Protein AF-A0A4D4N7T6-F1 (afdb_monomer_lite)

Secondary structure (DSSP, 8-state):
-TTGGGSS--------TTSSPPHHHHHHHHTTPPP---SS-PPPP-------GGGTT-HHHHHHHHHHHHHT--TT----

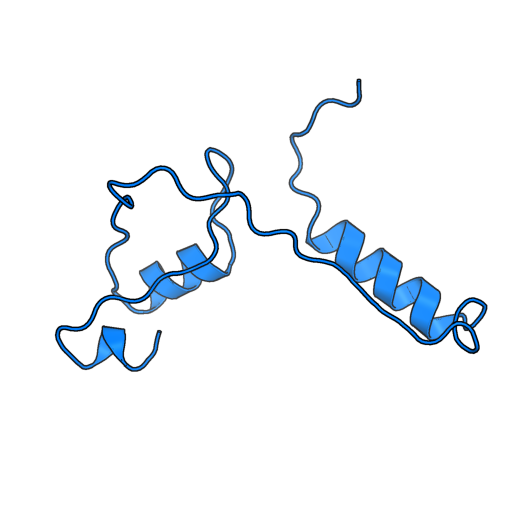Sequence (80 aa):
MTLATRSDVVCLVPAAPPAPPLPLTDDAIALGLFLLDIPLELPPLTIGMAWHPRHTADGAHHWLRNAIRRTLRTPGSPTT

Radius of gyration: 16.8 Å; chains: 1; bounding box: 33×32×44 Å

pLDDT: mean 83.91, std 15.12, range [38.31, 97.56]

Organism: Streptomyces avermitilis (NCBI:txid33903)

Foldseek 3Di:
DVVVLPDVDDDDDDDDPPDDDDPRNVVCVVSVHDDDDDPDDDDDDDDDDDDDPVCVPPPVVVVVVVVVVVVPDDPDDDDD

Structure (mmCIF, N/CA/C/O backbone):
data_AF-A0A4D4N7T6-F1
#
_entry.id   AF-A0A4D4N7T6-F1
#
loop_
_atom_site.group_PDB
_atom_site.id
_atom_site.type_symbol
_atom_site.label_atom_id
_atom_site.label_alt_id
_atom_site.label_comp_id
_atom_site.label_asym_id
_atom_site.label_entity_id
_atom_site.label_seq_id
_atom_site.pdbx_PDB_ins_code
_atom_site.Cartn_x
_atom_site.Cartn_y
_atom_site.Cartn_z
_atom_site.occupancy
_atom_site.B_iso_or_equiv
_atom_site.auth_seq_id
_atom_site.auth_comp_id
_atom_site.auth_asym_id
_atom_site.auth_atom_id
_atom_site.pdbx_PDB_model_num
ATOM 1 N N . MET A 1 1 ? 0.631 -8.835 8.798 1.00 83.56 1 MET A N 1
ATOM 2 C CA . MET A 1 1 ? -0.650 -8.847 9.542 1.00 83.56 1 MET A CA 1
ATOM 3 C C . MET A 1 1 ? -0.853 -10.105 10.388 1.00 83.56 1 MET A C 1
ATOM 5 O O . MET A 1 1 ? -1.552 -10.021 11.382 1.00 83.56 1 MET A O 1
ATOM 9 N N . THR A 1 2 ? -0.189 -11.234 10.097 1.00 88.00 2 THR A N 1
ATOM 10 C CA . THR A 1 2 ? -0.315 -12.499 10.857 1.00 88.00 2 THR A CA 1
ATOM 11 C C . THR A 1 2 ? -0.109 -12.377 12.371 1.00 88.00 2 THR A C 1
ATOM 13 O O . THR A 1 2 ? -0.755 -13.085 13.139 1.00 88.00 2 THR A O 1
ATOM 16 N N . LEU A 1 3 ? 0.776 -11.482 12.821 1.00 92.19 3 LEU A N 1
ATOM 17 C CA . LEU A 1 3 ? 0.959 -11.252 14.254 1.00 92.19 3 LEU A CA 1
ATOM 18 C C . LEU A 1 3 ? -0.293 -10.604 14.866 1.00 92.19 3 LEU A C 1
ATOM 20 O O . LEU A 1 3 ? -0.847 -11.164 15.800 1.00 92.19 3 LEU A O 1
ATOM 24 N N . ALA A 1 4 ? -0.798 -9.522 14.262 1.00 94.12 4 ALA A N 1
ATOM 25 C CA . ALA A 1 4 ? -2.029 -8.845 14.684 1.00 94.12 4 ALA A CA 1
ATOM 26 C C . ALA A 1 4 ? -3.262 -9.769 14.664 1.00 94.12 4 ALA A C 1
ATOM 28 O O . ALA A 1 4 ? -4.139 -9.641 15.500 1.00 94.12 4 ALA A O 1
ATOM 29 N N . THR A 1 5 ? -3.322 -10.754 13.758 1.00 94.75 5 THR A N 1
ATOM 30 C CA . THR A 1 5 ? -4.431 -11.735 13.737 1.00 94.75 5 THR A CA 1
ATOM 31 C C . THR A 1 5 ? -4.397 -12.749 14.879 1.00 94.75 5 THR A C 1
ATOM 33 O O . THR A 1 5 ? -5.345 -13.510 15.049 1.00 94.75 5 THR A O 1
ATOM 36 N N . ARG A 1 6 ? -3.281 -12.854 15.607 1.00 94.88 6 ARG A N 1
ATOM 37 C CA . ARG A 1 6 ? -3.050 -13.912 16.605 1.00 94.88 6 ARG A CA 1
ATOM 38 C C . ARG A 1 6 ? -2.624 -13.364 17.966 1.00 94.88 6 ARG A C 1
ATOM 40 O O . ARG A 1 6 ? -2.182 -14.142 18.809 1.00 94.88 6 ARG A O 1
ATOM 47 N N . SER A 1 7 ? -2.709 -12.055 18.166 1.00 95.31 7 SER A N 1
ATOM 48 C CA . SER A 1 7 ? -2.362 -11.385 19.416 1.00 95.31 7 SER A CA 1
ATOM 49 C C . SER A 1 7 ? -3.039 -10.018 19.506 1.00 95.31 7 SER A C 1
ATOM 51 O O . SER A 1 7 ? -3.715 -9.591 18.576 1.00 95.31 7 SER A O 1
ATOM 53 N N . ASP A 1 8 ? -2.803 -9.311 20.608 1.00 94.81 8 ASP A N 1
ATOM 54 C CA . ASP A 1 8 ? -3.400 -7.999 20.885 1.00 94.81 8 ASP A CA 1
ATOM 55 C C . ASP A 1 8 ? -2.581 -6.825 20.316 1.00 94.81 8 ASP A C 1
ATOM 57 O O . ASP A 1 8 ? -2.643 -5.701 20.814 1.00 94.81 8 ASP A O 1
ATOM 61 N N . VAL A 1 9 ? -1.752 -7.072 19.297 1.00 95.12 9 VAL A N 1
ATOM 62 C CA . VAL A 1 9 ? -0.929 -6.021 18.684 1.00 95.12 9 VAL A CA 1
ATOM 63 C C . VAL A 1 9 ? -1.646 -5.370 17.510 1.00 95.12 9 VAL A C 1
ATOM 65 O O . VAL A 1 9 ? -2.327 -6.025 16.724 1.00 95.12 9 VAL A O 1
ATOM 68 N N . VAL A 1 10 ? -1.394 -4.079 17.323 1.00 93.19 10 VAL A N 1
ATOM 69 C CA . VAL A 1 10 ? -1.775 -3.343 16.114 1.00 93.19 10 VAL A CA 1
ATOM 70 C C . VAL A 1 10 ? -0.575 -3.217 15.177 1.00 93.19 10 VAL A C 1
ATOM 72 O O . VAL A 1 10 ? 0.572 -3.152 15.624 1.00 93.19 10 VAL A O 1
ATOM 75 N N . CYS A 1 11 ? -0.813 -3.178 13.865 1.00 90.81 11 CYS A N 1
ATOM 76 C CA . CYS A 1 11 ? 0.230 -2.902 12.879 1.00 90.81 11 CYS A CA 1
ATOM 77 C C . CYS A 1 11 ? -0.221 -1.848 11.872 1.00 90.81 11 CYS A C 1
ATOM 79 O O . CYS A 1 11 ? -1.382 -1.817 11.472 1.00 90.81 11 CYS A O 1
ATOM 81 N N . LEU A 1 12 ? 0.723 -1.025 11.422 1.00 89.38 12 LEU A N 1
ATOM 82 C CA . LEU A 1 12 ? 0.490 -0.060 10.355 1.00 89.38 12 LEU A CA 1
ATOM 83 C C . LEU A 1 12 ? 0.430 -0.778 9.005 1.00 89.38 12 LEU A C 1
ATOM 85 O O . LEU A 1 12 ? 1.267 -1.636 8.712 1.00 89.38 12 LEU A O 1
ATOM 89 N N . VAL A 1 13 ? -0.537 -0.394 8.176 1.00 86.94 13 VAL A N 1
ATOM 90 C CA . VAL A 1 13 ? -0.651 -0.839 6.785 1.00 86.94 13 VAL A CA 1
ATOM 91 C C . VAL A 1 13 ? -0.721 0.380 5.866 1.00 86.94 13 VAL A C 1
ATOM 93 O O . VAL A 1 13 ? -1.351 1.374 6.231 1.00 86.94 13 VAL A O 1
ATOM 96 N N . PRO A 1 14 ? -0.080 0.348 4.684 1.00 84.62 14 PRO A N 1
ATOM 97 C CA . PRO A 1 14 ? -0.285 1.378 3.675 1.00 84.62 14 PRO A CA 1
ATOM 98 C C . PRO A 1 14 ? -1.768 1.482 3.293 1.00 84.62 14 PRO A C 1
ATOM 100 O O . PRO A 1 14 ? -2.376 0.490 2.892 1.00 84.62 14 PRO A O 1
ATOM 103 N N . ALA A 1 15 ? -2.323 2.687 3.396 1.00 79.44 15 ALA A N 1
ATOM 104 C CA . ALA A 1 15 ? -3.693 3.020 3.019 1.00 79.44 15 ALA A CA 1
ATOM 105 C C . ALA A 1 15 ? -3.693 4.243 2.087 1.00 79.44 15 ALA A C 1
ATOM 107 O O . ALA A 1 15 ? -2.814 5.099 2.194 1.00 79.44 15 ALA A O 1
ATOM 108 N N . ALA A 1 16 ? -4.668 4.331 1.178 1.00 70.06 16 ALA A N 1
ATOM 109 C CA . ALA A 1 16 ? -4.870 5.486 0.302 1.00 70.06 16 ALA A CA 1
ATOM 110 C C . ALA A 1 16 ? -6.199 6.185 0.658 1.00 70.06 16 ALA A C 1
ATOM 112 O O . ALA A 1 16 ? -7.261 5.693 0.280 1.00 70.06 16 ALA A O 1
ATOM 113 N N . PRO A 1 17 ? -6.185 7.318 1.380 1.00 63.22 17 PRO A N 1
ATOM 114 C CA . PRO A 1 17 ? -7.40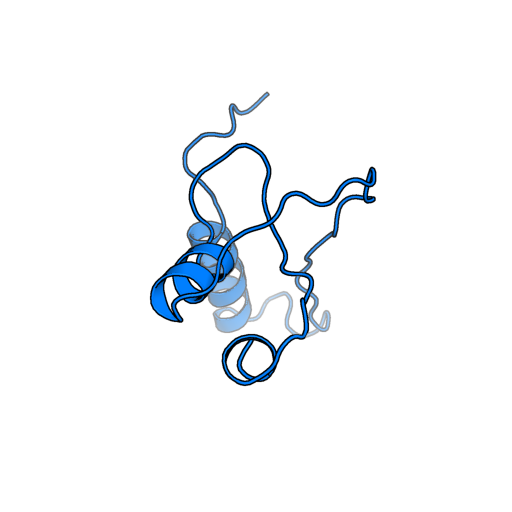0 8.090 1.647 1.00 63.22 17 PRO A CA 1
ATOM 115 C C . PRO A 1 17 ? -7.755 9.046 0.481 1.00 63.22 17 PRO A C 1
ATOM 117 O O . PRO A 1 17 ? -6.843 9.690 -0.042 1.00 63.22 17 PRO A O 1
ATOM 120 N N . PRO A 1 18 ? -9.041 9.242 0.096 1.00 59.56 18 PRO A N 1
ATOM 121 C CA . PRO A 1 18 ? -10.234 8.428 0.327 1.00 59.56 18 PRO A CA 1
ATOM 122 C C . PRO A 1 18 ? -10.664 7.776 -1.007 1.00 59.56 18 PRO A C 1
ATOM 124 O O . PRO A 1 18 ? -11.513 8.298 -1.726 1.00 59.56 18 PRO A O 1
ATOM 127 N N . ALA A 1 19 ? -10.034 6.677 -1.410 1.00 54.75 19 ALA A N 1
ATOM 128 C CA . ALA A 1 19 ? -10.386 5.957 -2.640 1.00 54.75 19 ALA A CA 1
ATOM 129 C C . ALA A 1 19 ? -10.131 4.446 -2.430 1.00 54.75 19 ALA A C 1
ATOM 131 O O . ALA A 1 19 ? -9.448 4.112 -1.471 1.00 54.75 19 ALA A O 1
ATOM 132 N N . PRO A 1 20 ? -10.712 3.565 -3.272 1.00 56.53 20 PRO A N 1
ATOM 133 C CA . PRO A 1 20 ? -11.273 2.231 -2.971 1.00 56.53 20 PRO A CA 1
ATOM 134 C C . PRO A 1 20 ? -10.360 1.283 -2.179 1.00 56.53 20 PRO A C 1
ATOM 136 O O . PRO A 1 20 ? -9.155 1.520 -2.115 1.00 56.53 20 PRO A O 1
ATOM 139 N N . PRO A 1 21 ? -10.906 0.182 -1.617 1.00 59.06 21 PRO A N 1
ATOM 140 C CA . PRO A 1 21 ? -10.107 -0.763 -0.852 1.00 59.06 21 PRO A CA 1
ATOM 141 C C . PRO A 1 21 ? -8.846 -1.165 -1.621 1.00 59.06 21 PRO A C 1
ATOM 143 O O . PRO A 1 21 ? -8.887 -1.635 -2.760 1.00 59.06 21 PRO A O 1
ATOM 146 N N . LEU A 1 22 ? -7.701 -0.907 -0.996 1.00 69.38 22 LEU A N 1
ATOM 147 C CA . LEU A 1 22 ? -6.438 -1.454 -1.450 1.00 69.38 22 LEU A CA 1
ATOM 148 C C . LEU A 1 22 ? -6.422 -2.950 -1.110 1.00 69.38 22 LEU A C 1
ATOM 150 O O . LEU A 1 22 ? -6.993 -3.336 -0.085 1.00 69.38 22 LEU A O 1
ATOM 154 N N . PRO A 1 23 ? -5.680 -3.780 -1.866 1.00 71.19 23 PRO A N 1
ATOM 155 C CA . PRO A 1 23 ? -5.543 -5.204 -1.558 1.00 71.19 23 PRO A CA 1
ATOM 156 C C . PRO A 1 23 ? -5.128 -5.451 -0.101 1.00 71.19 23 PRO A C 1
ATOM 158 O O . PRO A 1 23 ? -5.633 -6.348 0.553 1.00 71.19 23 PRO A O 1
ATOM 161 N N . LEU A 1 24 ? -4.271 -4.581 0.445 1.00 78.75 24 LEU A N 1
ATOM 162 C CA . LEU A 1 24 ? -3.796 -4.669 1.828 1.00 78.75 24 LEU A CA 1
ATOM 163 C C . LEU A 1 24 ? -4.902 -4.431 2.871 1.00 78.75 24 LEU A C 1
ATOM 165 O O . LEU A 1 24 ? -4.871 -5.036 3.940 1.00 78.75 24 LEU A O 1
ATOM 169 N N . THR A 1 25 ? -5.867 -3.553 2.584 1.00 83.31 25 THR A N 1
ATOM 170 C CA . THR A 1 25 ? -7.033 -3.329 3.453 1.00 83.31 25 THR A CA 1
ATOM 171 C C . THR A 1 25 ? -8.093 -4.417 3.279 1.00 83.31 25 THR A C 1
ATOM 173 O O . THR A 1 25 ? -8.716 -4.794 4.267 1.00 83.31 25 THR A O 1
ATOM 176 N N . ASP A 1 26 ? -8.247 -4.983 2.078 1.00 84.06 26 ASP A N 1
ATOM 177 C CA . ASP A 1 26 ? -9.118 -6.147 1.852 1.00 84.06 26 ASP A CA 1
ATOM 178 C C . ASP A 1 26 ? -8.588 -7.392 2.564 1.00 84.06 26 ASP A C 1
ATOM 180 O O . ASP A 1 26 ? -9.343 -8.089 3.240 1.00 84.06 26 ASP A O 1
ATOM 184 N N . ASP A 1 27 ? -7.278 -7.636 2.490 1.00 86.75 27 ASP A N 1
ATOM 185 C CA . ASP A 1 27 ? -6.618 -8.733 3.197 1.00 86.75 27 ASP A CA 1
ATOM 186 C C . ASP A 1 27 ? -6.812 -8.611 4.714 1.00 86.75 27 ASP A C 1
ATOM 188 O O . ASP A 1 27 ? -7.033 -9.612 5.395 1.00 86.75 27 ASP A O 1
ATOM 192 N N . ALA A 1 28 ? -6.778 -7.389 5.259 1.00 88.62 28 ALA A N 1
ATOM 193 C CA . ALA A 1 28 ? -7.065 -7.141 6.671 1.00 88.62 28 ALA A CA 1
ATOM 194 C C . ALA A 1 28 ? -8.475 -7.618 7.050 1.00 88.62 28 ALA A C 1
ATOM 196 O O . ALA A 1 28 ? -8.638 -8.364 8.017 1.00 88.62 28 ALA A O 1
ATOM 197 N N . ILE A 1 29 ? -9.475 -7.233 6.253 1.00 88.00 29 ILE A N 1
ATOM 198 C CA . ILE A 1 29 ? -10.876 -7.617 6.458 1.00 88.00 29 ILE A CA 1
ATOM 199 C C . ILE A 1 29 ? -11.040 -9.134 6.305 1.00 88.00 29 ILE A C 1
ATOM 201 O O . ILE A 1 29 ? -11.672 -9.772 7.146 1.00 88.00 29 ILE A O 1
ATOM 205 N N . ALA A 1 30 ? -10.428 -9.737 5.282 1.00 90.88 30 ALA A N 1
ATOM 206 C CA . ALA A 1 30 ? -10.467 -11.181 5.044 1.00 90.88 30 ALA A CA 1
ATOM 207 C C . ALA A 1 30 ? -9.827 -11.991 6.185 1.00 90.88 30 ALA A C 1
ATOM 209 O O . ALA A 1 30 ? -10.235 -13.118 6.460 1.00 90.88 30 ALA A O 1
ATOM 210 N N . LEU A 1 31 ? -8.848 -11.406 6.877 1.00 92.25 31 LEU A N 1
ATOM 211 C CA . LEU A 1 31 ? -8.211 -11.975 8.062 1.00 92.25 31 LEU A CA 1
ATOM 212 C C . LEU A 1 31 ? -8.993 -11.728 9.367 1.00 92.25 31 LEU A C 1
ATOM 214 O O . LEU A 1 31 ? -8.523 -12.126 10.433 1.00 92.25 31 LEU A O 1
ATOM 218 N N . GLY A 1 32 ? -10.167 -11.088 9.305 1.00 92.38 32 GLY A N 1
ATOM 219 C CA . GLY A 1 32 ? -10.999 -10.777 10.469 1.00 92.38 32 GLY A CA 1
ATOM 220 C C . GLY A 1 32 ? -10.460 -9.634 11.333 1.00 92.38 32 GLY A C 1
ATOM 221 O O . GLY A 1 32 ? -10.819 -9.535 12.505 1.00 92.38 32 GLY A O 1
ATOM 222 N N . LEU A 1 33 ? -9.581 -8.790 10.784 1.00 92.81 33 LEU A N 1
ATOM 223 C CA . LEU A 1 33 ? -9.044 -7.622 11.475 1.00 92.81 33 LEU A CA 1
ATOM 224 C C . LEU A 1 33 ? -9.937 -6.399 11.277 1.00 92.81 33 LEU A C 1
ATOM 226 O O . LEU A 1 33 ? -10.568 -6.219 10.236 1.00 92.81 33 LEU A O 1
ATOM 230 N N . PHE A 1 34 ? -9.922 -5.515 12.271 1.00 90.06 34 PHE A N 1
ATOM 231 C CA . PHE A 1 34 ? -10.557 -4.206 12.189 1.00 90.06 34 PHE A CA 1
ATOM 232 C C . PHE A 1 34 ? -9.560 -3.150 11.714 1.00 90.06 34 PHE A C 1
ATOM 234 O O . PHE A 1 34 ? -8.404 -3.131 12.143 1.00 90.06 34 PHE A O 1
ATOM 241 N N . LEU A 1 35 ? -10.024 -2.258 10.839 1.00 88.75 35 LEU A N 1
ATOM 242 C CA . LEU A 1 35 ? -9.269 -1.079 10.430 1.00 88.75 35 LEU A CA 1
ATOM 243 C C . LEU A 1 35 ? -9.488 0.038 11.454 1.00 88.75 35 LEU A C 1
ATOM 245 O O . LEU A 1 35 ? -10.618 0.303 11.860 1.00 88.75 35 LEU A O 1
ATOM 249 N N . LEU A 1 36 ? -8.396 0.676 11.864 1.00 89.56 36 LEU A N 1
ATOM 250 C CA . LEU A 1 36 ? -8.392 1.800 12.793 1.00 89.56 36 LEU A CA 1
ATOM 251 C C . LEU A 1 36 ? -7.778 3.006 12.089 1.00 89.56 36 LEU A C 1
ATOM 253 O O . LEU A 1 36 ? -6.704 2.885 11.493 1.00 89.56 36 LEU A O 1
ATOM 257 N N . ASP A 1 37 ? -8.433 4.159 12.195 1.00 86.94 37 ASP A N 1
ATOM 258 C CA . ASP A 1 37 ? -7.843 5.413 11.742 1.00 86.94 37 ASP A CA 1
ATOM 259 C C . ASP A 1 37 ? -6.659 5.784 12.634 1.00 86.94 37 ASP A C 1
ATOM 261 O O . ASP A 1 37 ? -6.695 5.645 13.860 1.00 86.94 37 ASP A O 1
ATOM 265 N N . ILE A 1 38 ? -5.587 6.261 12.006 1.00 87.75 38 ILE A N 1
ATOM 266 C CA . ILE A 1 38 ? -4.390 6.692 12.719 1.00 87.75 38 ILE A CA 1
ATOM 267 C C . ILE A 1 38 ? -4.651 8.116 13.226 1.00 87.75 38 ILE A C 1
ATOM 269 O O . ILE A 1 38 ? -4.836 9.014 12.407 1.00 87.75 38 ILE A O 1
ATOM 273 N N . PRO A 1 39 ? -4.630 8.370 14.549 1.00 88.62 39 PRO A N 1
ATOM 274 C CA . PRO A 1 39 ? -4.945 9.683 15.118 1.00 88.62 39 PRO A CA 1
ATOM 275 C C . PRO A 1 39 ? -3.766 10.667 15.009 1.00 88.62 39 PRO A C 1
ATOM 277 O O . PRO A 1 39 ? -3.575 11.521 15.871 1.00 88.62 39 PRO A O 1
ATOM 280 N N . LEU A 1 40 ? -2.928 10.508 13.985 1.00 89.00 40 LEU A N 1
ATOM 281 C CA . LEU A 1 40 ? -1.764 11.338 13.715 1.00 89.00 40 LEU A CA 1
ATOM 282 C C . LEU A 1 40 ? -1.742 11.681 12.231 1.00 89.00 40 LEU A C 1
ATOM 284 O O . LEU A 1 40 ? -1.979 10.821 11.383 1.00 89.00 40 LEU A O 1
ATOM 288 N N . GLU A 1 41 ? -1.373 12.919 11.921 1.00 87.56 41 GLU A N 1
ATOM 289 C CA . GLU A 1 41 ? -1.008 13.284 10.559 1.00 87.56 41 GLU A CA 1
ATOM 290 C C . GLU A 1 41 ? 0.295 12.571 10.194 1.00 87.56 41 GLU A C 1
ATOM 292 O O . GLU A 1 41 ? 1.359 12.843 10.756 1.00 87.56 41 GLU A O 1
ATOM 297 N N . LEU A 1 42 ? 0.203 11.617 9.270 1.00 86.56 42 LEU A N 1
ATOM 298 C CA . LEU A 1 42 ? 1.363 10.895 8.773 1.00 86.56 42 LEU A CA 1
ATOM 299 C C . LEU A 1 42 ? 1.838 11.485 7.446 1.00 86.56 42 LEU A C 1
ATOM 301 O O . LEU A 1 42 ? 1.013 11.806 6.585 1.00 86.56 42 LEU A O 1
ATOM 305 N N . PRO A 1 43 ? 3.161 11.585 7.231 1.00 88.06 43 PRO A N 1
ATOM 306 C CA . PRO A 1 43 ? 3.678 11.960 5.929 1.00 88.06 43 PRO A CA 1
ATOM 307 C C . PRO A 1 43 ? 3.300 10.896 4.885 1.00 88.06 43 PRO A C 1
ATOM 309 O O . PRO A 1 43 ? 3.230 9.704 5.206 1.00 88.06 43 PRO A O 1
ATOM 312 N N . PRO A 1 44 ? 3.094 11.292 3.620 1.00 84.19 44 PRO A N 1
ATOM 313 C CA . PRO A 1 44 ? 2.777 10.347 2.562 1.00 84.19 44 PRO A CA 1
ATOM 314 C C . PRO A 1 44 ? 3.934 9.368 2.330 1.00 84.19 44 PRO A C 1
ATOM 316 O O . PRO A 1 44 ? 5.101 9.757 2.230 1.00 84.19 44 PRO A O 1
ATOM 319 N N . LEU A 1 45 ? 3.603 8.084 2.179 1.00 84.00 45 LEU A N 1
ATOM 320 C CA . LEU A 1 45 ? 4.566 7.054 1.802 1.00 84.00 45 LEU A CA 1
ATOM 321 C C . LEU A 1 45 ? 4.721 7.013 0.277 1.00 84.00 45 LEU A C 1
ATOM 323 O O . LEU A 1 45 ? 3.786 6.667 -0.443 1.00 84.00 45 LEU A O 1
ATOM 327 N N . THR A 1 46 ? 5.919 7.319 -0.225 1.00 86.19 46 THR A N 1
ATOM 328 C CA . THR A 1 46 ? 6.215 7.211 -1.662 1.00 86.19 46 THR A CA 1
ATOM 329 C C . THR A 1 46 ? 6.656 5.792 -2.007 1.00 86.19 46 THR A C 1
ATOM 331 O O . THR A 1 46 ? 7.718 5.345 -1.577 1.00 86.19 46 THR A O 1
ATOM 334 N N . ILE A 1 47 ? 5.865 5.094 -2.825 1.00 84.38 47 ILE A N 1
ATOM 335 C CA . ILE A 1 47 ? 6.224 3.780 -3.372 1.00 84.38 47 ILE A CA 1
ATOM 336 C C . ILE A 1 47 ? 6.766 3.969 -4.791 1.00 84.38 47 ILE A C 1
ATOM 338 O O . ILE A 1 47 ? 6.075 4.479 -5.672 1.00 84.38 47 ILE A O 1
ATOM 342 N N . GLY A 1 48 ? 8.014 3.555 -5.011 1.00 89.81 48 GLY A N 1
ATOM 343 C CA . GLY A 1 48 ? 8.710 3.681 -6.291 1.00 89.81 48 GLY A CA 1
ATOM 344 C C . GLY A 1 48 ? 9.169 2.338 -6.857 1.00 89.81 48 GLY A C 1
ATOM 345 O O . GLY A 1 48 ? 9.310 1.353 -6.139 1.00 89.81 48 GLY A O 1
ATOM 346 N N . MET A 1 49 ? 9.446 2.315 -8.162 1.00 94.31 49 MET A N 1
ATOM 347 C CA . MET A 1 49 ? 10.141 1.208 -8.825 1.00 94.31 49 MET A CA 1
ATOM 348 C C . MET A 1 49 ? 11.554 1.656 -9.192 1.00 94.31 49 MET A C 1
ATOM 350 O O . MET A 1 49 ? 11.715 2.693 -9.834 1.00 94.31 49 MET A O 1
ATOM 354 N N . ALA A 1 50 ? 12.557 0.855 -8.839 1.00 95.25 50 ALA A N 1
ATOM 355 C CA . ALA A 1 50 ? 13.955 1.094 -9.181 1.00 95.25 50 ALA A CA 1
ATOM 356 C C . ALA A 1 50 ? 14.506 -0.054 -10.036 1.00 95.25 50 ALA A C 1
ATOM 358 O O . ALA A 1 50 ? 14.101 -1.207 -9.890 1.00 95.25 50 ALA A O 1
ATOM 359 N N . TRP A 1 51 ? 15.433 0.260 -10.938 1.00 96.06 51 TRP A N 1
ATOM 360 C CA . TRP A 1 51 ? 16.136 -0.724 -11.758 1.00 96.06 51 TRP A CA 1
ATOM 361 C C . TRP A 1 51 ? 17.516 -0.200 -12.149 1.00 96.06 51 TRP A C 1
ATOM 363 O O . TRP A 1 51 ? 17.769 1.004 -12.163 1.00 96.06 51 TRP A O 1
ATOM 373 N N . HIS A 1 52 ? 18.411 -1.118 -12.504 1.00 96.50 52 HIS A N 1
ATOM 374 C CA . HIS A 1 52 ? 19.730 -0.756 -13.006 1.00 96.50 52 HIS A CA 1
ATOM 375 C C . HIS A 1 52 ? 19.630 -0.198 -14.443 1.00 96.50 52 HIS A C 1
ATOM 377 O O . HIS A 1 52 ? 18.968 -0.833 -15.272 1.00 96.50 52 HIS A O 1
ATOM 383 N N . PRO A 1 53 ? 20.334 0.898 -14.804 1.00 96.44 53 PRO A N 1
ATOM 384 C CA . PRO A 1 53 ? 20.243 1.518 -16.132 1.00 96.44 53 PRO A CA 1
ATOM 385 C C . PRO A 1 53 ? 20.468 0.563 -17.314 1.00 96.44 53 PRO A C 1
ATOM 387 O O . PRO A 1 53 ? 19.820 0.713 -18.345 1.00 96.44 53 PRO A O 1
ATOM 390 N N . ARG A 1 54 ? 21.308 -0.467 -17.142 1.00 96.44 54 ARG A N 1
ATOM 391 C CA . ARG A 1 54 ? 21.538 -1.541 -18.138 1.00 96.44 54 ARG A CA 1
ATOM 392 C C . ARG A 1 54 ? 20.261 -2.242 -18.628 1.00 96.44 54 ARG A C 1
ATOM 394 O O . ARG A 1 54 ? 20.234 -2.733 -19.745 1.00 96.44 54 ARG A O 1
ATOM 401 N N . HIS A 1 55 ? 19.219 -2.278 -17.798 1.00 96.00 55 HIS A N 1
ATOM 402 C CA . HIS A 1 55 ? 17.929 -2.910 -18.102 1.00 96.00 55 HIS A CA 1
ATOM 403 C C . HIS A 1 55 ? 16.888 -1.910 -18.589 1.00 96.00 55 HIS A C 1
ATOM 405 O O . HIS A 1 55 ? 15.716 -2.248 -18.737 1.00 96.00 55 HIS A O 1
ATOM 411 N N . THR A 1 56 ? 17.293 -0.659 -18.824 1.00 93.88 56 THR A N 1
ATOM 412 C CA . THR A 1 56 ? 16.364 0.384 -19.251 1.00 93.88 56 THR A CA 1
ATOM 413 C C . THR A 1 56 ? 15.678 -0.012 -20.537 1.00 93.88 56 THR A C 1
ATOM 415 O O . THR A 1 56 ? 14.463 0.089 -20.540 1.00 93.88 56 THR A O 1
ATOM 418 N N . ALA A 1 57 ? 16.428 -0.498 -21.534 1.00 94.00 57 ALA A N 1
ATOM 419 C CA . ALA A 1 57 ? 15.941 -0.888 -22.858 1.00 94.00 57 ALA A CA 1
ATOM 420 C C . ALA A 1 57 ? 15.492 -2.359 -22.962 1.00 94.00 57 ALA A C 1
ATOM 422 O O . ALA A 1 57 ? 15.094 -2.802 -24.037 1.00 94.00 57 ALA A O 1
ATOM 423 N N . ASP A 1 58 ? 15.555 -3.131 -21.873 1.00 97.25 58 ASP A N 1
ATOM 424 C CA . ASP A 1 58 ? 15.115 -4.525 -21.897 1.00 97.25 58 ASP A CA 1
ATOM 425 C C . ASP A 1 58 ? 13.583 -4.611 -22.021 1.00 97.25 58 ASP A C 1
ATOM 427 O O . ASP A 1 58 ? 12.836 -4.020 -21.229 1.00 97.25 58 ASP A O 1
ATOM 431 N N . GLY A 1 59 ? 13.112 -5.352 -23.027 1.00 97.56 59 GLY A N 1
ATOM 432 C CA . GLY A 1 59 ? 11.692 -5.440 -23.367 1.00 97.56 59 GLY A CA 1
ATOM 433 C C . GLY A 1 59 ? 10.841 -6.058 -22.256 1.00 97.56 59 GLY A C 1
ATOM 434 O O . GLY A 1 59 ? 9.752 -5.556 -21.964 1.00 97.56 59 GLY A O 1
ATOM 435 N N . ALA A 1 60 ? 11.348 -7.093 -21.582 1.00 97.06 60 ALA A N 1
ATOM 436 C CA . ALA A 1 60 ? 10.631 -7.753 -20.494 1.00 97.06 60 ALA A CA 1
ATOM 437 C C . ALA A 1 60 ? 10.496 -6.825 -19.274 1.00 97.06 60 ALA A C 1
ATOM 439 O O . ALA A 1 60 ? 9.402 -6.673 -18.724 1.00 97.06 60 ALA A O 1
ATOM 440 N N . HIS A 1 61 ? 11.566 -6.114 -18.902 1.00 97.00 61 HIS A N 1
ATOM 441 C CA . HIS A 1 61 ? 11.521 -5.113 -17.834 1.00 97.00 61 HIS A CA 1
ATOM 442 C C . HIS A 1 61 ? 10.606 -3.936 -18.184 1.00 97.00 61 HIS A C 1
ATOM 444 O O . HIS A 1 61 ? 9.924 -3.399 -17.309 1.00 97.00 61 HIS A O 1
ATOM 450 N N . HIS A 1 62 ? 10.583 -3.485 -19.440 1.00 96.06 62 HIS A N 1
ATOM 451 C CA . HIS A 1 62 ? 9.635 -2.463 -19.892 1.00 96.06 62 HIS A CA 1
ATOM 452 C C . HIS A 1 62 ? 8.185 -2.918 -19.734 1.00 96.06 62 HIS A C 1
ATOM 454 O O . HIS A 1 62 ? 7.368 -2.181 -19.173 1.00 96.06 62 HIS A O 1
A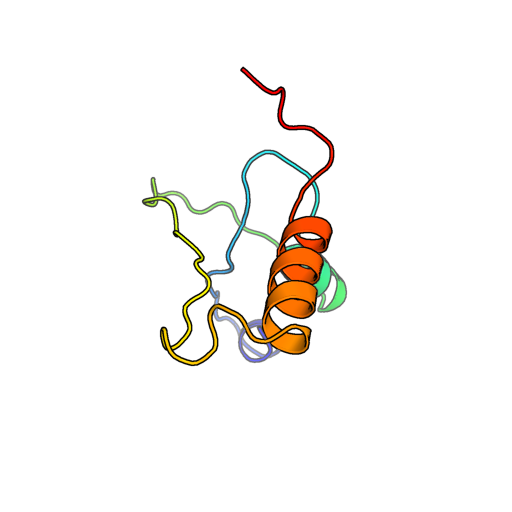TOM 460 N N . TRP A 1 63 ? 7.874 -4.129 -20.198 1.00 96.38 63 TRP A N 1
ATOM 461 C CA . TRP A 1 63 ? 6.540 -4.699 -20.072 1.00 96.38 63 TRP A CA 1
ATOM 462 C C . TRP A 1 63 ? 6.113 -4.798 -18.604 1.00 96.38 63 TRP A C 1
ATOM 464 O O . TRP A 1 63 ? 5.038 -4.304 -18.260 1.00 96.38 63 TRP A O 1
ATOM 474 N N . LEU A 1 64 ? 6.974 -5.333 -17.730 1.00 96.50 64 LEU A N 1
ATOM 475 C CA . LEU A 1 64 ? 6.671 -5.516 -16.309 1.00 96.50 64 LEU A CA 1
ATOM 476 C C . LEU A 1 64 ? 6.392 -4.181 -15.610 1.00 96.50 64 LEU A C 1
ATOM 478 O O . LEU A 1 64 ? 5.373 -4.032 -14.938 1.00 96.50 64 LEU A O 1
ATOM 482 N N . ARG A 1 65 ? 7.253 -3.176 -15.818 1.00 95.75 65 ARG A N 1
ATOM 483 C CA . ARG A 1 65 ? 7.067 -1.829 -15.250 1.00 95.75 65 ARG A CA 1
ATOM 484 C C . ARG A 1 65 ? 5.734 -1.216 -15.678 1.00 95.75 65 ARG A C 1
ATOM 486 O O . ARG A 1 65 ? 5.047 -0.591 -14.872 1.00 95.75 65 ARG A O 1
ATOM 493 N N . ASN A 1 66 ? 5.347 -1.399 -16.939 1.00 94.56 66 ASN A N 1
ATOM 4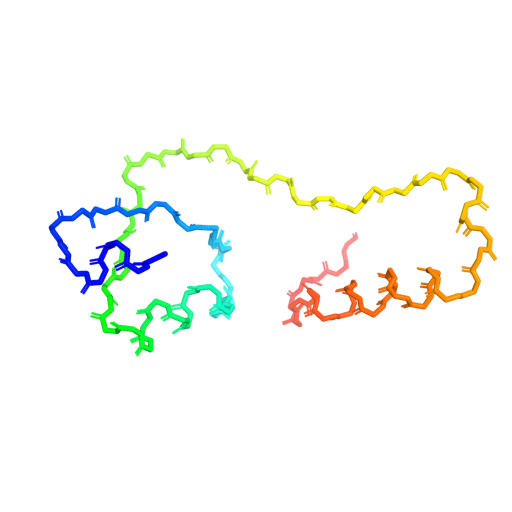94 C CA . ASN A 1 66 ? 4.072 -0.901 -17.446 1.00 94.56 66 ASN A CA 1
ATOM 495 C C . ASN A 1 66 ? 2.877 -1.702 -16.914 1.00 94.56 66 ASN A C 1
ATOM 497 O O . ASN A 1 66 ? 1.837 -1.107 -16.644 1.00 94.56 66 ASN A O 1
ATOM 501 N N . ALA A 1 67 ? 3.014 -3.018 -16.743 1.00 94.81 67 ALA A N 1
ATOM 502 C CA . ALA A 1 67 ? 1.985 -3.856 -16.137 1.00 94.81 67 ALA A CA 1
ATOM 503 C C . ALA A 1 67 ? 1.703 -3.423 -14.694 1.00 94.81 67 ALA A C 1
ATOM 505 O O . ALA A 1 67 ? 0.559 -3.109 -14.382 1.00 94.81 67 ALA A O 1
ATOM 506 N N . ILE A 1 68 ? 2.743 -3.273 -13.867 1.00 92.38 68 ILE A N 1
ATOM 507 C CA . ILE A 1 68 ? 2.622 -2.793 -12.482 1.00 92.38 68 ILE A CA 1
ATOM 508 C C . ILE A 1 68 ? 1.912 -1.433 -12.433 1.00 92.38 68 ILE A C 1
ATOM 510 O O . ILE A 1 68 ? 0.960 -1.260 -11.676 1.00 92.38 68 ILE A O 1
ATOM 514 N N . ARG A 1 69 ? 2.310 -0.475 -13.285 1.00 90.25 69 ARG A N 1
ATOM 515 C CA . ARG A 1 69 ? 1.651 0.844 -13.356 1.00 90.25 69 ARG A CA 1
ATOM 516 C C . ARG A 1 69 ? 0.171 0.761 -13.707 1.00 90.25 69 ARG A C 1
ATOM 518 O O . ARG A 1 69 ? -0.603 1.547 -13.178 1.00 90.25 69 ARG A O 1
ATOM 525 N N . ARG A 1 70 ? -0.224 -0.134 -14.617 1.00 89.69 70 ARG A N 1
ATOM 526 C CA . ARG A 1 70 ? -1.641 -0.320 -14.960 1.00 89.69 70 ARG A CA 1
ATOM 527 C C . ARG A 1 70 ? -2.417 -0.917 -13.793 1.00 89.69 70 ARG A C 1
ATOM 529 O O . ARG A 1 70 ? -3.500 -0.430 -13.513 1.00 89.69 70 ARG A O 1
ATOM 536 N N . THR A 1 71 ? -1.856 -1.910 -13.107 1.00 85.69 71 THR A N 1
ATOM 537 C CA . THR A 1 71 ? -2.508 -2.560 -11.962 1.00 85.69 71 THR A CA 1
ATOM 538 C C . THR A 1 71 ? -2.695 -1.606 -10.782 1.00 85.69 71 THR A C 1
ATOM 540 O O . THR A 1 71 ? -3.716 -1.663 -10.114 1.00 85.69 71 THR A O 1
ATOM 543 N N . LEU A 1 72 ? -1.733 -0.710 -10.538 1.00 79.69 72 LEU A N 1
ATOM 544 C CA . LEU A 1 72 ? -1.791 0.259 -9.436 1.00 79.69 72 LEU A CA 1
ATOM 545 C C . LEU A 1 72 ? -2.563 1.546 -9.771 1.00 79.69 72 LEU A C 1
ATOM 547 O O . LEU A 1 72 ? -2.758 2.387 -8.897 1.00 79.69 72 LEU A O 1
ATOM 551 N N . ARG A 1 73 ? -2.983 1.744 -11.025 1.00 75.00 73 ARG A N 1
ATOM 552 C CA . ARG A 1 73 ? -3.820 2.887 -11.399 1.00 75.00 73 ARG A CA 1
ATOM 553 C C . ARG A 1 73 ? -5.259 2.624 -10.963 1.00 75.00 73 ARG A C 1
ATOM 555 O O . ARG A 1 73 ? -5.980 1.879 -11.619 1.00 75.00 73 ARG A O 1
ATOM 562 N N . THR A 1 74 ? -5.689 3.293 -9.899 1.00 60.66 74 THR A N 1
ATOM 563 C CA . THR A 1 74 ? -7.107 3.400 -9.542 1.00 60.66 74 THR A CA 1
ATOM 564 C C . THR A 1 74 ? -7.858 4.172 -10.638 1.00 60.66 74 THR A C 1
ATOM 566 O O . THR A 1 74 ? -7.407 5.255 -11.027 1.00 60.66 74 THR A O 1
ATOM 569 N N . PRO A 1 75 ? -9.000 3.680 -11.149 1.00 49.41 75 PRO A N 1
ATOM 570 C CA . PRO A 1 75 ? -9.845 4.469 -12.036 1.00 49.41 75 PRO A CA 1
ATOM 571 C C . PRO A 1 75 ? -10.484 5.603 -11.220 1.00 49.41 75 PRO A C 1
ATOM 573 O O . PRO A 1 75 ? -11.377 5.355 -10.416 1.00 49.41 75 PRO A O 1
ATOM 576 N N . GLY A 1 76 ? -9.998 6.840 -11.379 1.00 50.84 76 GLY A N 1
ATOM 577 C CA . GLY A 1 76 ? -10.599 7.998 -10.701 1.00 50.84 76 GLY A CA 1
ATOM 578 C C . GLY A 1 76 ? -9.750 9.258 -10.519 1.00 50.84 76 GLY A C 1
ATOM 579 O O . GLY A 1 76 ? -10.289 10.250 -10.043 1.00 50.84 76 GLY A O 1
ATOM 580 N N . SER A 1 77 ? -8.466 9.292 -10.883 1.00 44.00 77 SER A N 1
ATOM 581 C CA . SER A 1 77 ? -7.707 10.553 -10.828 1.00 44.0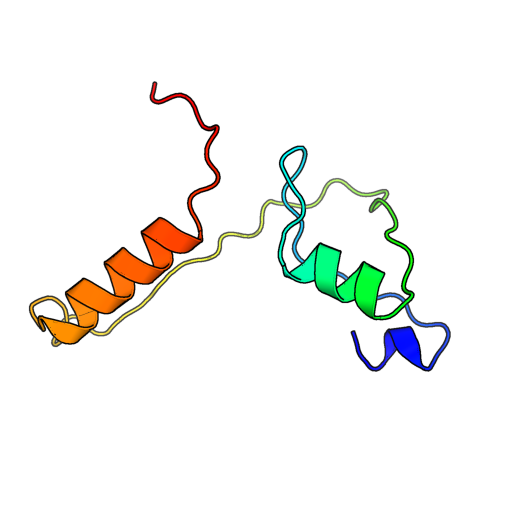0 77 SER A CA 1
ATOM 582 C C . SER A 1 77 ? -7.960 11.387 -12.096 1.00 44.00 77 SER A C 1
ATOM 584 O O . SER A 1 77 ? -7.578 10.933 -13.181 1.00 44.00 77 SER A O 1
ATOM 586 N N . PRO A 1 78 ? -8.591 12.578 -12.016 1.00 41.34 78 PRO A N 1
ATOM 587 C CA . PRO A 1 78 ? -8.693 13.468 -13.165 1.00 41.34 78 PRO A CA 1
ATOM 588 C C . PRO A 1 78 ? -7.289 13.901 -13.592 1.00 41.34 78 PRO A C 1
ATOM 590 O O . PRO A 1 78 ? -6.431 14.214 -12.769 1.00 41.34 78 PRO A O 1
ATOM 593 N N . THR A 1 79 ? -7.058 13.861 -14.901 1.00 43.81 79 THR A N 1
ATOM 594 C CA . THR A 1 79 ? -5.859 14.422 -15.523 1.00 43.81 79 THR A CA 1
ATOM 595 C C . THR A 1 79 ? -6.044 15.935 -15.548 1.00 43.81 79 THR A C 1
ATOM 597 O O . THR A 1 79 ? -6.908 16.411 -16.283 1.00 43.81 79 THR A O 1
ATOM 600 N N . THR A 1 80 ? -5.279 16.662 -14.737 1.00 38.31 80 THR A N 1
ATOM 601 C CA . THR A 1 80 ? -5.009 18.089 -14.955 1.00 38.31 80 THR A CA 1
ATOM 6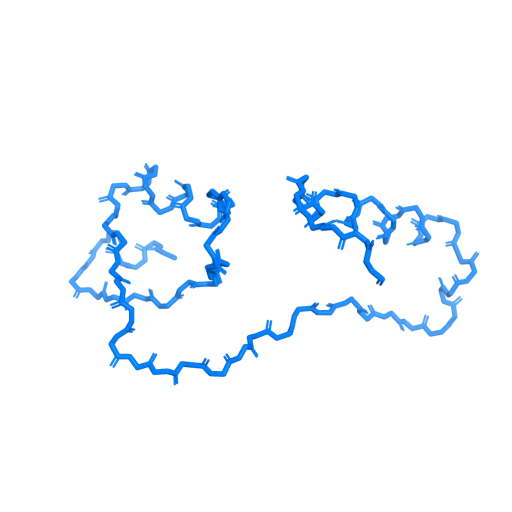02 C C . THR A 1 80 ? -3.576 18.218 -15.434 1.00 38.31 80 THR A C 1
ATOM 604 O O . THR A 1 80 ? -2.705 17.555 -14.823 1.00 38.31 80 THR A O 1
#